Protein AF-A0A2A5HJW7-F1 (afdb_monomer_lite)

Sequence (119 aa):
MQNLTQIGNQTFYHVLSSEIENLAIELDKTALIITHELLSKNISWIKKQLKTKVVEILVVGKMVNDFVPEIQERNVLLFAVNSFSEGIQLAVKSHRVVDNVICFCDDKSLIDFSNISEE

Secondary structure (DSSP, 8-state):
-EEEEEETTEEEEEE-GGGGGG-----SSEEEEEEHHHHHHHHHHHHHHTTTTEEEEEEESS--GGGHHHHTTSS-EEEEESSHHHHHHHHHHTTTT-SEEEEE-S-GGG---TT----

pLDDT: mean 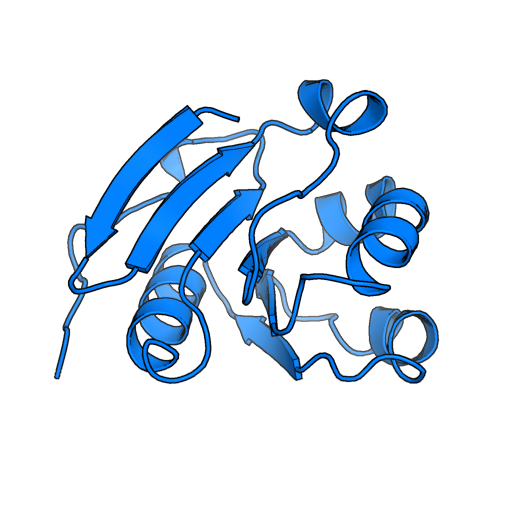87.75, std 7.68, range [56.78, 96.0]

Foldseek 3Di:
DAWDDDDVLATEAEDELVCQVPDAPPAALEEEEEEPVSCVVCVVSVLVNQPGHAAEYEYQDDPQVVCCVSPVVGNHHYYYDPALQRVVQVVLVVVVRHNYYYYYYNDPVRHDPPPHDND

Radius of gyration: 12.9 Å; chains: 1; bounding box: 31×29×33 Å

Structure (mmCIF, N/CA/C/O backbone):
data_AF-A0A2A5HJW7-F1
#
_entry.id   AF-A0A2A5HJW7-F1
#
loop_
_atom_site.group_PDB
_atom_site.id
_atom_site.type_symbol
_atom_site.label_atom_id
_atom_site.label_alt_id
_atom_site.label_comp_id
_atom_site.label_asym_id
_atom_site.label_entity_id
_atom_site.label_seq_id
_atom_site.pdbx_PDB_ins_code
_atom_site.Cartn_x
_atom_site.Cartn_y
_atom_site.Cartn_z
_atom_site.occupancy
_atom_site.B_iso_or_equiv
_atom_site.auth_seq_id
_atom_site.auth_comp_id
_atom_site.auth_asym_id
_atom_site.auth_atom_id
_atom_site.pdbx_PDB_model_num
ATOM 1 N N . MET A 1 1 ? -4.048 12.746 0.399 1.00 88.12 1 MET A N 1
ATOM 2 C CA . MET A 1 1 ? -4.718 11.465 0.038 1.00 88.12 1 MET A CA 1
ATOM 3 C C . MET A 1 1 ? -5.898 11.720 -0.889 1.00 88.12 1 MET A C 1
ATOM 5 O O . MET A 1 1 ? -6.860 12.370 -0.493 1.00 88.12 1 MET A O 1
ATOM 9 N N . GLN A 1 2 ? -5.821 11.208 -2.114 1.00 90.75 2 GLN A N 1
ATOM 10 C CA . GLN A 1 2 ? -6.828 11.356 -3.166 1.00 90.75 2 GLN A CA 1
ATOM 11 C C . GLN A 1 2 ? -7.553 10.022 -3.402 1.00 90.75 2 GLN A C 1
ATOM 13 O O . GLN A 1 2 ? -6.894 8.996 -3.520 1.00 90.75 2 GLN A O 1
ATOM 18 N N . ASN A 1 3 ? -8.884 10.019 -3.526 1.00 94.12 3 ASN A N 1
ATOM 19 C CA . ASN A 1 3 ? -9.627 8.842 -4.001 1.00 94.12 3 ASN A CA 1
ATOM 20 C C . ASN A 1 3 ? -9.377 8.634 -5.507 1.00 94.12 3 ASN A C 1
ATOM 22 O O . ASN A 1 3 ? -9.445 9.593 -6.281 1.00 94.12 3 ASN A O 1
ATOM 26 N N . LEU A 1 4 ? -9.055 7.403 -5.904 1.00 94.00 4 LEU A N 1
ATOM 27 C CA . LEU A 1 4 ? -8.807 7.030 -7.294 1.00 94.00 4 LEU A CA 1
ATOM 28 C C . LEU A 1 4 ? -10.012 6.352 -7.935 1.00 94.00 4 LEU A C 1
ATOM 30 O O . LEU A 1 4 ? -10.470 6.785 -8.989 1.00 94.00 4 LEU A O 1
ATOM 34 N N . THR A 1 5 ? -10.456 5.249 -7.336 1.00 94.94 5 THR A N 1
ATOM 35 C CA . THR A 1 5 ? -11.507 4.384 -7.870 1.00 94.94 5 THR A CA 1
ATOM 36 C C . THR A 1 5 ? -12.015 3.432 -6.788 1.00 94.94 5 THR A C 1
ATOM 38 O O . THR A 1 5 ? -11.417 3.311 -5.714 1.00 94.94 5 THR A O 1
ATOM 41 N N . GLN A 1 6 ? -13.101 2.729 -7.088 1.00 94.06 6 GLN A N 1
ATOM 42 C CA . GLN A 1 6 ? -13.644 1.650 -6.277 1.00 94.06 6 GLN A CA 1
ATOM 43 C C . GLN A 1 6 ? -13.789 0.391 -7.137 1.00 94.06 6 GLN A C 1
ATOM 45 O O . GLN A 1 6 ? -14.280 0.468 -8.263 1.00 94.06 6 GLN A O 1
ATOM 50 N N . ILE A 1 7 ? -13.368 -0.755 -6.601 1.00 91.25 7 ILE A N 1
ATOM 51 C CA . ILE A 1 7 ? -13.457 -2.072 -7.248 1.00 91.25 7 ILE A CA 1
ATOM 52 C C . ILE A 1 7 ? -14.100 -3.020 -6.242 1.00 91.25 7 ILE A C 1
ATOM 54 O O . ILE A 1 7 ? -13.575 -3.219 -5.146 1.00 91.25 7 ILE A O 1
ATOM 58 N N . GLY A 1 8 ? -15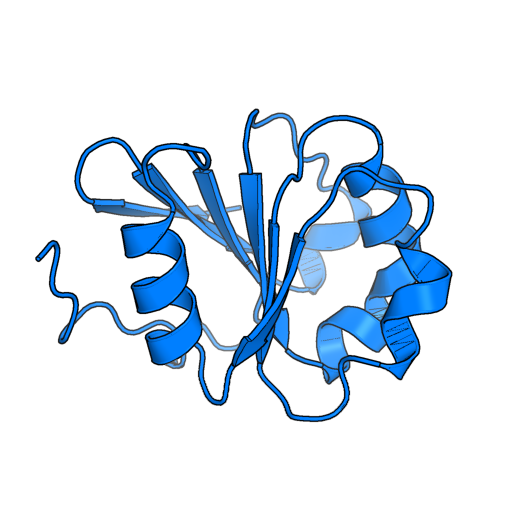.285 -3.539 -6.565 1.00 87.56 8 GLY A N 1
ATOM 59 C CA . GLY A 1 8 ? -16.122 -4.235 -5.589 1.00 87.56 8 GLY A CA 1
ATOM 60 C C . GLY A 1 8 ? -16.360 -3.399 -4.318 1.00 87.56 8 GLY A C 1
ATOM 61 O O . GLY A 1 8 ? -16.838 -2.262 -4.369 1.00 87.56 8 GLY A O 1
ATOM 62 N N . ASN A 1 9 ? -16.023 -3.964 -3.156 1.00 89.00 9 ASN A N 1
ATOM 63 C CA . ASN A 1 9 ? -16.090 -3.301 -1.846 1.00 89.00 9 ASN A CA 1
ATOM 64 C C . ASN A 1 9 ? -14.808 -2.538 -1.465 1.00 89.00 9 ASN A C 1
ATOM 66 O O . ASN A 1 9 ? -14.775 -1.940 -0.391 1.00 89.00 9 ASN A O 1
ATOM 70 N N . GLN A 1 10 ? -13.771 -2.552 -2.307 1.00 94.31 10 GLN A N 1
ATOM 71 C CA . GLN A 1 10 ? -12.486 -1.931 -2.004 1.00 94.31 10 GLN A CA 1
ATOM 72 C C . GLN A 1 10 ? -12.360 -0.537 -2.602 1.00 94.31 10 GLN A C 1
ATOM 74 O O . GLN A 1 10 ? -12.604 -0.333 -3.793 1.00 94.31 10 GLN A O 1
ATOM 79 N N . THR A 1 11 ? -11.905 0.416 -1.790 1.00 96.00 11 THR A N 1
ATOM 80 C CA . THR A 1 11 ? -11.607 1.776 -2.258 1.00 96.00 11 THR A CA 1
ATOM 81 C C . THR A 1 11 ? -10.106 1.982 -2.416 1.00 96.00 11 THR A C 1
ATOM 83 O O . THR A 1 11 ? -9.336 1.724 -1.491 1.00 96.00 11 THR A O 1
ATOM 86 N N . PHE A 1 12 ? -9.693 2.477 -3.583 1.00 95.81 12 PHE A N 1
ATOM 87 C CA . PHE A 1 12 ? -8.301 2.768 -3.907 1.00 95.81 12 PHE A CA 1
ATOM 88 C C . PHE A 1 12 ? -8.011 4.259 -3.757 1.00 95.81 12 PHE A C 1
ATOM 90 O O . PHE A 1 12 ? -8.745 5.116 -4.256 1.00 95.81 12 PHE A O 1
ATOM 97 N N . TYR A 1 13 ? -6.892 4.562 -3.113 1.00 95.06 13 TYR A N 1
ATOM 98 C CA . TYR A 1 13 ? -6.418 5.910 -2.841 1.00 95.06 13 TYR A CA 1
ATOM 99 C C . TYR A 1 13 ? -4.995 6.104 -3.353 1.00 95.06 13 TYR A C 1
ATOM 101 O O . TYR A 1 13 ? -4.227 5.155 -3.477 1.00 95.06 13 TYR A O 1
ATOM 109 N N . HIS A 1 14 ? -4.627 7.356 -3.595 1.00 94.94 14 HIS A N 1
ATOM 110 C CA . HIS A 1 14 ? -3.268 7.779 -3.909 1.00 94.94 14 HIS A CA 1
ATOM 111 C C . HIS A 1 14 ? -2.750 8.745 -2.851 1.00 94.94 14 HIS A C 1
ATOM 113 O O . HIS A 1 14 ? -3.482 9.619 -2.372 1.00 94.94 14 HIS A O 1
ATOM 119 N N . VAL A 1 15 ? -1.486 8.572 -2.489 1.00 92.69 15 VAL A N 1
ATOM 120 C CA . VAL A 1 15 ? -0.749 9.441 -1.573 1.00 92.69 15 VAL A CA 1
ATOM 121 C C . VAL A 1 15 ? 0.619 9.727 -2.179 1.00 92.69 15 VAL A C 1
ATOM 123 O O . VAL A 1 15 ? 1.286 8.804 -2.646 1.00 92.69 15 VAL A O 1
ATOM 126 N N . LEU A 1 16 ? 1.032 10.993 -2.143 1.00 91.44 16 LEU A N 1
ATOM 127 C CA . LEU A 1 16 ? 2.386 11.429 -2.491 1.00 91.44 16 LEU A CA 1
ATOM 128 C C . LEU A 1 16 ? 3.299 11.392 -1.260 1.00 91.44 16 LEU A C 1
ATOM 130 O O . LEU A 1 16 ? 2.846 11.567 -0.127 1.00 91.44 16 LEU A O 1
ATOM 134 N N . SER A 1 17 ? 4.609 11.246 -1.462 1.00 87.94 17 SER A N 1
ATOM 135 C CA . SER A 1 17 ? 5.579 11.232 -0.353 1.00 87.94 17 SER A CA 1
ATOM 136 C C . SER A 1 17 ? 5.636 12.564 0.384 1.00 87.94 17 SER A C 1
ATOM 138 O O . SER A 1 17 ? 5.833 12.591 1.596 1.00 87.94 17 SER A O 1
ATOM 140 N N . SER A 1 18 ? 5.364 13.662 -0.319 1.00 86.81 18 SER A N 1
ATOM 141 C CA . SER A 1 18 ? 5.260 15.003 0.256 1.00 86.81 18 SER A CA 1
ATOM 142 C C . SER A 1 18 ? 4.086 15.173 1.227 1.00 86.81 18 SER A C 1
ATOM 144 O O . SER A 1 18 ? 4.080 16.120 2.009 1.00 86.81 18 SER A O 1
ATOM 146 N N . GLU A 1 19 ? 3.098 14.274 1.214 1.00 85.88 19 GLU A N 1
ATOM 147 C CA . GLU A 1 19 ? 1.919 14.349 2.083 1.00 85.88 19 GLU A CA 1
ATOM 148 C C . GLU A 1 19 ? 2.078 13.543 3.386 1.00 85.88 19 GLU A C 1
ATOM 150 O O . GLU A 1 19 ? 1.210 13.614 4.257 1.00 85.88 19 GLU A O 1
ATOM 155 N N . ILE A 1 20 ? 3.166 12.777 3.548 1.00 80.88 20 ILE A N 1
ATOM 156 C CA . ILE A 1 20 ? 3.274 11.763 4.609 1.00 80.88 20 ILE A CA 1
ATOM 157 C C . ILE A 1 20 ? 3.339 12.331 6.021 1.00 80.88 20 ILE A C 1
ATOM 159 O O . ILE A 1 20 ? 2.743 11.755 6.931 1.00 80.88 20 ILE A O 1
ATOM 163 N N . GLU A 1 21 ? 4.054 13.439 6.227 1.00 73.00 21 GLU A N 1
ATOM 164 C CA . GLU A 1 21 ? 4.354 13.935 7.578 1.00 73.00 21 GLU A CA 1
ATOM 165 C C . GLU A 1 21 ? 3.088 14.294 8.365 1.00 73.00 21 GLU A C 1
ATOM 167 O O . GLU A 1 21 ? 3.063 14.169 9.588 1.00 73.00 21 GLU A O 1
ATOM 172 N N . ASN A 1 22 ? 2.017 14.648 7.651 1.00 72.25 22 ASN A N 1
ATOM 173 C CA . ASN A 1 22 ? 0.725 15.017 8.221 1.00 72.25 22 ASN A CA 1
ATOM 174 C C . ASN A 1 22 ? -0.361 13.950 8.002 1.00 72.25 22 ASN A C 1
ATOM 176 O O . ASN A 1 22 ? -1.509 14.162 8.389 1.00 72.25 22 ASN A O 1
ATOM 180 N N . LEU A 1 23 ? -0.030 12.812 7.381 1.00 81.25 23 LEU A N 1
ATOM 181 C CA . LEU A 1 23 ? -1.001 11.765 7.086 1.00 81.25 23 LEU A CA 1
ATOM 182 C C . LEU A 1 23 ? -1.124 10.781 8.256 1.00 81.25 23 LEU A C 1
ATOM 184 O O . LEU A 1 23 ? -0.173 10.075 8.607 1.00 81.25 23 LEU A O 1
ATOM 188 N N . ALA A 1 24 ? -2.330 10.686 8.811 1.00 79.81 24 ALA A N 1
ATOM 189 C CA . ALA A 1 24 ? -2.757 9.584 9.664 1.00 79.81 24 ALA A CA 1
ATOM 190 C C . ALA A 1 24 ? -3.700 8.673 8.866 1.00 79.81 24 ALA A C 1
ATOM 192 O O . ALA A 1 24 ? -4.664 9.148 8.266 1.00 79.81 24 ALA A O 1
ATOM 193 N N . ILE A 1 25 ? -3.419 7.367 8.836 1.00 80.62 25 ILE A N 1
ATOM 194 C CA . ILE A 1 25 ? -4.310 6.395 8.196 1.00 80.62 25 ILE A CA 1
ATOM 195 C C . ILE A 1 25 ? -5.407 6.038 9.200 1.00 80.62 25 ILE A C 1
ATOM 197 O O . ILE A 1 25 ? -5.194 5.252 10.121 1.00 80.62 25 ILE A O 1
ATOM 201 N N . GLU A 1 26 ? -6.590 6.617 9.012 1.00 82.88 26 GLU A N 1
ATOM 202 C CA . GLU A 1 26 ? -7.775 6.342 9.842 1.00 82.88 26 GLU A CA 1
ATOM 203 C C . GLU A 1 26 ? -8.648 5.199 9.286 1.00 82.88 26 GLU A C 1
ATOM 205 O O . GLU A 1 26 ? -9.626 4.794 9.911 1.00 82.88 26 GLU A O 1
ATOM 210 N N . LEU A 1 27 ? -8.275 4.652 8.126 1.00 84.44 27 LEU A N 1
ATOM 211 C CA . LEU A 1 27 ? -9.017 3.627 7.393 1.00 84.44 27 LEU A CA 1
ATOM 212 C C . LEU A 1 27 ? -8.733 2.220 7.936 1.00 84.44 27 LEU A C 1
ATOM 214 O O . LEU A 1 27 ? -7.591 1.770 7.920 1.00 84.44 27 LEU A O 1
ATOM 218 N N . ASP A 1 28 ? -9.758 1.493 8.380 1.00 86.62 28 ASP A N 1
ATOM 219 C CA . ASP A 1 28 ? -9.627 0.092 8.804 1.00 86.62 28 ASP A CA 1
ATOM 220 C C . ASP A 1 28 ? -9.283 -0.854 7.646 1.00 86.62 28 ASP A C 1
ATOM 222 O O . ASP A 1 28 ? -9.619 -0.588 6.491 1.00 86.62 28 ASP A O 1
ATOM 226 N N . LYS A 1 29 ? -8.630 -1.978 7.979 1.00 91.56 29 LYS A N 1
ATOM 227 C CA . LYS A 1 29 ? -8.288 -3.054 7.034 1.00 91.56 29 LYS A CA 1
ATOM 228 C C . LYS A 1 29 ? -7.630 -2.528 5.756 1.00 91.56 29 LYS A C 1
ATOM 230 O O . LYS A 1 29 ? -8.099 -2.75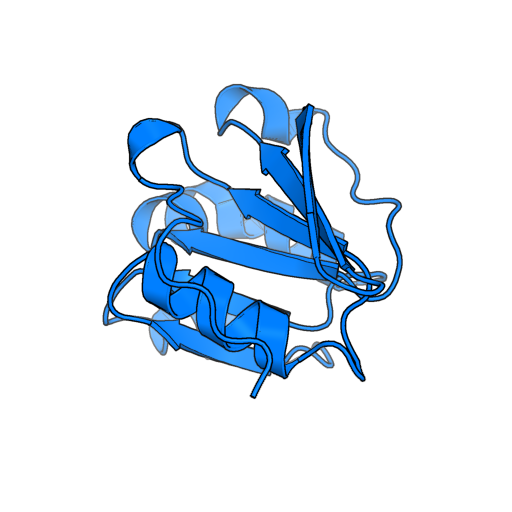9 4.642 1.00 91.56 29 LYS A O 1
ATOM 235 N N . THR A 1 30 ? -6.556 -1.770 5.941 1.00 93.81 30 THR A N 1
ATOM 236 C CA . THR A 1 30 ? -5.868 -1.093 4.843 1.00 93.81 30 THR A CA 1
ATOM 237 C C . THR A 1 30 ? -4.720 -1.940 4.297 1.00 93.81 30 THR A C 1
ATOM 239 O O . THR A 1 30 ? -3.923 -2.476 5.071 1.00 93.81 30 THR A O 1
ATOM 242 N N . ALA A 1 31 ? -4.600 -2.010 2.973 1.00 95.12 31 ALA A N 1
ATOM 243 C CA . ALA A 1 31 ? -3.387 -2.418 2.276 1.00 95.12 31 ALA A CA 1
ATOM 244 C C . ALA A 1 31 ? -2.583 -1.191 1.829 1.00 95.12 31 ALA A C 1
ATOM 246 O O . ALA A 1 31 ? -3.153 -0.189 1.393 1.00 95.12 31 ALA A O 1
ATOM 247 N N . LEU A 1 32 ? -1.256 -1.275 1.898 1.00 94.62 32 LEU A N 1
ATOM 248 C CA . LEU A 1 32 ? -0.341 -0.250 1.394 1.00 94.62 32 LEU A CA 1
ATOM 249 C C . LEU A 1 32 ? 0.481 -0.812 0.232 1.00 94.62 32 LEU A C 1
ATOM 251 O O . LEU A 1 32 ? 1.280 -1.720 0.438 1.00 94.62 32 LEU A O 1
ATOM 255 N N . ILE A 1 33 ? 0.331 -0.247 -0.966 1.00 95.88 33 ILE A N 1
ATOM 256 C CA . ILE A 1 33 ? 1.197 -0.536 -2.116 1.00 95.88 33 ILE A CA 1
ATOM 257 C C . ILE A 1 33 ? 2.268 0.545 -2.186 1.00 95.88 33 ILE A C 1
ATOM 259 O O . ILE A 1 33 ? 1.940 1.725 -2.278 1.00 95.88 33 ILE A O 1
ATOM 263 N N . ILE A 1 34 ? 3.543 0.170 -2.136 1.00 93.88 34 ILE A N 1
ATOM 264 C CA . ILE A 1 34 ? 4.648 1.126 -1.992 1.00 93.88 34 ILE A CA 1
ATOM 265 C C . ILE A 1 34 ? 5.910 0.623 -2.688 1.00 93.88 34 ILE A C 1
ATOM 267 O O . ILE A 1 34 ? 6.189 -0.571 -2.685 1.00 93.88 34 ILE A O 1
ATOM 271 N N . THR A 1 35 ? 6.717 1.511 -3.269 1.00 92.06 35 THR A N 1
ATOM 272 C CA . THR A 1 35 ? 8.035 1.105 -3.784 1.0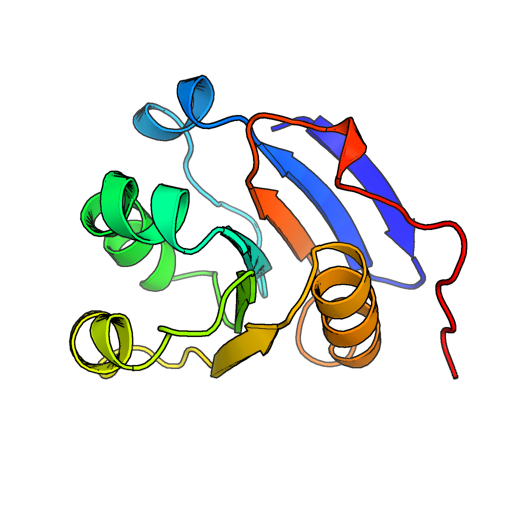0 92.06 35 THR A CA 1
ATOM 273 C C . THR A 1 35 ? 9.016 0.815 -2.655 1.00 92.06 35 THR A C 1
ATOM 275 O O . THR A 1 35 ? 8.964 1.423 -1.586 1.00 92.06 35 THR A O 1
ATOM 278 N N . HIS A 1 36 ? 9.979 -0.066 -2.920 1.00 89.50 36 HIS A N 1
ATOM 279 C CA . HIS A 1 36 ? 11.091 -0.332 -2.006 1.00 89.50 36 HIS A CA 1
ATOM 280 C C . HIS A 1 36 ? 11.800 0.951 -1.520 1.00 89.50 36 HIS A C 1
ATOM 282 O O . HIS A 1 36 ? 12.093 1.105 -0.335 1.00 89.50 36 HIS A O 1
ATOM 288 N N . GLU A 1 37 ? 12.050 1.900 -2.427 1.00 89.38 37 GLU A N 1
ATOM 289 C CA . GLU A 1 37 ? 12.717 3.167 -2.106 1.00 89.38 37 GLU A CA 1
ATOM 290 C C . GLU A 1 37 ? 11.890 4.031 -1.143 1.00 89.38 37 GLU A C 1
ATOM 292 O O . GLU A 1 37 ? 12.419 4.537 -0.150 1.00 89.38 37 GLU A O 1
ATOM 297 N N . LEU A 1 38 ? 10.589 4.181 -1.406 1.00 90.31 38 LEU A N 1
ATOM 298 C CA . LEU A 1 38 ? 9.701 4.966 -0.550 1.00 90.31 38 LEU A CA 1
ATOM 299 C C . LEU A 1 38 ? 9.479 4.294 0.803 1.00 90.31 38 LEU A C 1
ATOM 301 O O . LEU A 1 38 ? 9.411 4.991 1.814 1.00 90.31 38 LEU A O 1
ATOM 305 N N . LEU A 1 39 ? 9.428 2.962 0.843 1.00 89.56 39 LEU A N 1
ATOM 306 C CA . LEU A 1 39 ? 9.360 2.194 2.083 1.00 89.56 39 LEU A CA 1
ATOM 307 C C . LEU A 1 39 ? 10.586 2.453 2.957 1.00 89.56 39 LEU A C 1
ATOM 309 O O . LEU A 1 39 ? 10.432 2.801 4.125 1.00 89.56 39 LEU A O 1
ATOM 313 N N . SER A 1 40 ? 11.787 2.367 2.380 1.00 89.19 40 SER A N 1
ATOM 314 C CA . SER A 1 40 ? 13.042 2.643 3.085 1.00 89.19 40 SER A CA 1
ATOM 315 C C . SER A 1 40 ? 13.086 4.063 3.655 1.00 89.19 40 SER A C 1
ATOM 317 O O . SER A 1 40 ? 13.338 4.247 4.846 1.00 89.19 40 SER A O 1
ATOM 319 N N . LYS A 1 41 ? 12.741 5.072 2.843 1.00 90.19 41 LYS A N 1
ATOM 320 C CA . LYS A 1 41 ? 12.724 6.480 3.274 1.00 90.19 41 LYS A CA 1
ATOM 321 C C . LYS A 1 41 ? 11.695 6.765 4.374 1.00 90.19 41 LYS A C 1
ATOM 323 O O . LYS A 1 41 ? 11.929 7.636 5.206 1.00 90.19 41 LYS A O 1
ATOM 328 N N . ASN A 1 42 ? 10.572 6.042 4.394 1.00 88.25 42 ASN A N 1
ATOM 329 C CA . ASN A 1 42 ? 9.421 6.353 5.250 1.00 88.25 42 ASN A CA 1
ATOM 330 C C . ASN A 1 42 ? 9.120 5.286 6.315 1.00 88.25 42 ASN A C 1
ATOM 332 O O . ASN A 1 42 ? 8.055 5.323 6.939 1.00 88.25 42 ASN A O 1
ATOM 336 N N . ILE A 1 43 ? 10.043 4.355 6.573 1.00 86.88 43 ILE A N 1
ATOM 337 C CA . ILE A 1 43 ? 9.801 3.195 7.445 1.00 86.88 43 ILE A CA 1
ATOM 338 C C . ILE A 1 43 ? 9.328 3.590 8.851 1.00 86.88 43 ILE A C 1
ATOM 340 O O . ILE A 1 43 ? 8.398 2.996 9.393 1.00 86.88 43 ILE A O 1
ATOM 344 N N . SER A 1 44 ? 9.886 4.661 9.420 1.00 86.88 44 SER A N 1
ATOM 345 C CA . SER A 1 44 ? 9.495 5.179 10.736 1.00 86.88 44 SER A CA 1
ATOM 346 C C . SER A 1 44 ? 8.040 5.650 10.788 1.00 86.88 44 SER A C 1
ATOM 348 O O . SER A 1 44 ? 7.369 5.449 11.803 1.00 86.88 44 SER A O 1
ATOM 350 N N . TRP A 1 45 ? 7.540 6.273 9.716 1.00 86.25 45 TRP A N 1
ATOM 351 C CA . TRP A 1 45 ? 6.135 6.670 9.612 1.00 86.25 45 TRP A CA 1
ATOM 352 C C . TRP A 1 45 ? 5.244 5.437 9.437 1.00 86.25 45 TRP A C 1
ATOM 354 O O . TRP A 1 45 ? 4.285 5.272 10.190 1.00 86.25 45 TRP A O 1
ATOM 364 N N . ILE A 1 46 ? 5.618 4.511 8.549 1.00 86.25 46 ILE A N 1
ATOM 365 C CA . ILE A 1 46 ? 4.864 3.274 8.288 1.00 86.25 46 ILE A CA 1
ATOM 366 C C . ILE A 1 46 ? 4.702 2.462 9.574 1.00 86.25 46 ILE A C 1
ATOM 368 O O . ILE A 1 46 ? 3.586 2.098 9.936 1.00 86.25 46 ILE A O 1
ATOM 372 N N . LYS A 1 47 ? 5.774 2.284 10.358 1.00 85.62 47 LYS A N 1
ATOM 373 C CA . LYS A 1 47 ? 5.727 1.586 11.656 1.00 85.62 47 LYS A CA 1
ATOM 374 C C . LYS A 1 47 ? 4.730 2.189 12.649 1.00 85.62 47 LYS A C 1
ATOM 376 O O . LYS A 1 47 ? 4.222 1.458 13.503 1.00 85.62 47 LYS A O 1
ATOM 381 N N . LYS A 1 48 ? 4.453 3.496 12.573 1.00 82.25 48 LYS A N 1
ATOM 382 C CA . LYS A 1 48 ? 3.418 4.146 13.396 1.00 82.25 48 LYS A CA 1
ATOM 383 C C . LYS A 1 48 ? 2.015 3.796 12.897 1.00 82.25 48 LYS A C 1
ATOM 385 O O . LYS A 1 48 ? 1.165 3.495 13.729 1.00 82.25 48 LYS A O 1
ATOM 390 N N . GLN A 1 49 ? 1.803 3.754 11.580 1.00 78.38 49 GLN A N 1
ATOM 391 C CA . GLN A 1 49 ? 0.513 3.394 10.972 1.00 78.38 49 GLN A CA 1
ATOM 392 C C . GLN A 1 49 ? 0.164 1.902 11.144 1.00 78.38 49 GLN A C 1
ATOM 394 O O . GLN A 1 49 ? -0.998 1.541 11.330 1.00 78.38 49 GLN A O 1
ATOM 399 N N . LEU A 1 50 ? 1.174 1.023 11.164 1.00 73.88 50 LEU A N 1
ATOM 400 C CA . LEU A 1 50 ? 1.003 -0.428 11.341 1.00 73.88 50 LEU A CA 1
ATOM 401 C C . LEU A 1 50 ? 0.422 -0.843 12.699 1.00 73.88 50 LEU A C 1
ATOM 403 O O . LEU A 1 50 ? 0.073 -2.004 12.892 1.00 73.88 50 LEU A O 1
ATOM 407 N N . LYS A 1 51 ? 0.353 0.065 13.678 1.00 67.88 51 LYS A N 1
ATOM 408 C CA . LYS A 1 51 ? -0.115 -0.271 15.028 1.00 67.88 51 LYS A CA 1
ATOM 409 C C . LYS A 1 51 ? -1.626 -0.474 15.130 1.00 67.88 51 LYS A C 1
ATOM 411 O O . LYS A 1 51 ? -2.068 -0.969 16.162 1.00 67.88 51 LYS A O 1
ATOM 416 N N . THR A 1 52 ? -2.410 -0.084 14.128 1.00 64.50 52 THR A N 1
ATOM 417 C CA . THR A 1 52 ? -3.867 0.009 14.314 1.00 64.50 52 THR A CA 1
ATOM 418 C C . THR A 1 52 ? -4.715 -0.405 13.117 1.00 64.50 52 THR A C 1
ATOM 420 O O . THR A 1 52 ? -5.831 -0.861 13.347 1.00 64.50 52 THR A O 1
ATOM 423 N N . LYS A 1 53 ? -4.249 -0.238 11.870 1.00 82.00 53 LYS A N 1
ATOM 424 C CA . LYS A 1 53 ? -5.164 -0.206 10.710 1.00 82.00 53 LYS A CA 1
ATOM 425 C C . LYS A 1 53 ? -4.682 -0.914 9.438 1.00 82.00 53 LYS A C 1
ATOM 427 O O . LYS A 1 53 ? -5.506 -1.414 8.671 1.00 82.00 53 LYS A O 1
ATOM 432 N N . VAL A 1 54 ? -3.370 -0.962 9.209 1.00 86.38 54 VAL A N 1
ATOM 433 C CA . VAL A 1 54 ? -2.779 -1.612 8.030 1.00 86.38 54 VAL A CA 1
ATOM 434 C C . VAL A 1 54 ? -2.604 -3.102 8.306 1.00 86.38 54 VAL A C 1
ATOM 436 O O . VAL A 1 54 ? -2.001 -3.462 9.312 1.00 86.38 54 VAL A O 1
ATOM 439 N N . VAL A 1 55 ? -3.126 -3.949 7.420 1.00 90.69 55 VAL A N 1
ATOM 440 C CA . VAL A 1 55 ? -3.079 -5.421 7.534 1.00 90.69 55 VAL A CA 1
ATOM 441 C C . VAL A 1 55 ? -2.221 -6.066 6.447 1.00 90.69 55 VAL A C 1
ATOM 443 O O . VAL A 1 55 ? -1.820 -7.220 6.579 1.00 90.69 55 VAL A O 1
ATOM 446 N N . GLU A 1 56 ? -1.900 -5.317 5.392 1.00 92.94 56 GLU A N 1
ATOM 447 C CA . GLU A 1 56 ? -1.155 -5.806 4.235 1.00 92.94 56 GLU A CA 1
ATOM 448 C C . GLU A 1 56 ? -0.225 -4.712 3.686 1.00 92.94 56 GLU A C 1
ATOM 450 O O . GLU A 1 56 ? -0.609 -3.548 3.566 1.00 92.94 56 GLU A O 1
ATOM 455 N N . ILE A 1 57 ? 1.013 -5.078 3.354 1.00 93.25 57 ILE A N 1
ATOM 456 C CA . ILE A 1 57 ? 1.970 -4.229 2.643 1.00 93.25 57 ILE A CA 1
ATOM 457 C C . ILE A 1 57 ? 2.447 -4.974 1.395 1.00 93.25 57 ILE A C 1
ATOM 459 O O . ILE A 1 57 ? 2.997 -6.073 1.468 1.00 93.25 57 ILE A O 1
ATOM 463 N N . LEU A 1 58 ? 2.275 -4.326 0.251 1.00 95.06 58 LEU A N 1
ATOM 464 C CA . LEU A 1 58 ? 2.648 -4.790 -1.075 1.00 95.06 58 LEU A CA 1
ATOM 465 C C . LEU A 1 58 ? 3.816 -3.938 -1.565 1.00 95.06 58 LEU A C 1
ATOM 467 O O . LEU A 1 58 ? 3.649 -2.781 -1.956 1.00 95.06 58 LEU A O 1
ATOM 471 N N . VAL A 1 59 ? 5.021 -4.489 -1.511 1.00 94.94 59 VAL A N 1
ATOM 472 C CA . VAL A 1 59 ? 6.233 -3.747 -1.852 1.00 94.94 59 VAL A CA 1
ATOM 473 C C . VAL A 1 59 ? 6.600 -3.994 -3.303 1.00 94.94 59 VAL A C 1
ATOM 475 O O . VAL A 1 59 ? 6.919 -5.114 -3.696 1.00 94.94 59 VAL A O 1
ATOM 478 N N . VAL A 1 60 ? 6.612 -2.928 -4.094 1.00 93.44 60 VAL A N 1
ATOM 479 C CA . VAL A 1 60 ? 7.094 -2.948 -5.471 1.00 93.44 60 VAL A CA 1
ATOM 480 C C . VAL A 1 60 ? 8.623 -2.987 -5.454 1.00 93.44 60 VAL A C 1
ATOM 482 O O . VAL A 1 60 ? 9.284 -1.993 -5.133 1.00 93.44 60 VAL A O 1
ATOM 485 N N . GLY A 1 61 ? 9.185 -4.153 -5.773 1.00 88.12 61 GLY A N 1
ATOM 486 C CA . GLY A 1 61 ? 10.620 -4.425 -5.757 1.00 88.12 61 GLY A CA 1
ATOM 487 C C . GLY A 1 61 ? 10.969 -5.800 -5.181 1.00 88.12 61 GLY A C 1
ATOM 488 O O . GLY A 1 61 ? 10.128 -6.513 -4.646 1.00 88.12 61 GLY A O 1
ATOM 489 N N . LYS A 1 62 ? 12.246 -6.186 -5.292 1.00 76.38 62 LYS A N 1
ATOM 490 C CA . LYS A 1 62 ? 12.712 -7.544 -4.944 1.00 76.38 62 LYS A CA 1
ATOM 491 C C . LYS A 1 62 ? 13.254 -7.693 -3.516 1.00 76.38 62 LYS A C 1
ATOM 493 O O . LYS A 1 62 ? 13.414 -8.814 -3.048 1.00 76.38 62 LYS A O 1
ATOM 498 N N . MET A 1 63 ? 13.553 -6.594 -2.826 1.00 78.50 63 MET A N 1
ATOM 499 C CA . MET A 1 63 ? 14.257 -6.598 -1.533 1.00 78.50 63 MET A CA 1
ATOM 500 C C . MET A 1 63 ? 13.305 -6.343 -0.355 1.00 78.50 63 MET A C 1
ATOM 502 O O . MET A 1 63 ? 13.411 -5.355 0.353 1.00 78.50 63 MET A O 1
ATOM 506 N N . VAL A 1 64 ? 12.329 -7.228 -0.142 1.00 81.19 64 VAL A N 1
ATOM 507 C CA . VAL A 1 64 ? 11.376 -7.088 0.983 1.00 81.19 64 VAL A CA 1
ATOM 508 C C . VAL A 1 64 ? 11.904 -7.612 2.314 1.00 81.19 64 VAL A C 1
ATOM 510 O O . VAL A 1 64 ? 11.443 -7.185 3.370 1.00 81.19 64 VAL A O 1
ATOM 513 N N . ASN A 1 65 ? 12.887 -8.514 2.269 1.00 83.12 65 ASN A N 1
ATOM 514 C CA . ASN A 1 65 ? 13.429 -9.177 3.457 1.00 83.12 65 ASN A CA 1
ATOM 515 C C . ASN A 1 65 ? 14.062 -8.191 4.445 1.00 83.12 65 ASN A C 1
ATOM 517 O O . ASN A 1 65 ? 13.984 -8.412 5.651 1.00 83.12 65 ASN A O 1
ATOM 521 N N . ASP A 1 66 ? 14.602 -7.080 3.944 1.00 82.12 66 ASP A N 1
ATOM 522 C CA . ASP A 1 66 ? 15.219 -6.030 4.757 1.00 82.12 66 ASP A CA 1
ATOM 523 C C . ASP A 1 66 ? 14.203 -5.348 5.693 1.00 82.12 66 ASP A C 1
ATOM 525 O O . ASP A 1 66 ? 14.580 -4.782 6.716 1.00 82.12 66 ASP A O 1
ATOM 529 N N . PHE A 1 67 ? 12.903 -5.451 5.391 1.00 83.81 67 PHE A N 1
ATOM 530 C CA . PHE A 1 67 ? 11.827 -4.850 6.183 1.00 83.81 67 PHE A CA 1
ATOM 531 C C . PHE A 1 67 ? 11.124 -5.826 7.116 1.00 83.81 67 PHE A C 1
ATOM 533 O O . PHE A 1 67 ? 10.378 -5.384 7.987 1.00 83.81 67 PHE A O 1
ATOM 540 N N . VAL A 1 68 ? 11.359 -7.134 6.982 1.00 85.19 68 VAL A N 1
ATOM 541 C CA . VAL A 1 68 ? 10.748 -8.140 7.864 1.00 85.19 68 VAL A CA 1
ATOM 542 C C . VAL A 1 68 ? 11.028 -7.832 9.343 1.00 85.19 68 VAL A C 1
ATOM 544 O O . VAL A 1 68 ? 10.062 -7.773 10.106 1.00 85.19 68 VAL A O 1
ATOM 547 N N . PRO A 1 69 ? 12.273 -7.525 9.773 1.00 86.38 69 PRO A N 1
ATOM 548 C CA . PRO A 1 69 ? 12.547 -7.189 11.173 1.00 86.38 69 PRO A CA 1
ATOM 549 C C . PRO A 1 69 ? 11.788 -5.951 11.669 1.00 86.38 69 PRO A C 1
ATOM 551 O O . PRO A 1 69 ? 11.467 -5.848 12.852 1.00 86.38 69 PRO A O 1
ATOM 554 N N . GLU A 1 70 ? 11.477 -5.018 10.767 1.00 83.19 70 GLU A N 1
ATOM 555 C CA . GLU A 1 70 ? 10.813 -3.755 11.091 1.00 83.19 70 GLU A CA 1
ATOM 556 C C . GLU A 1 70 ? 9.310 -3.918 11.346 1.00 83.19 70 GLU A C 1
ATOM 558 O O . GLU A 1 70 ? 8.713 -3.091 12.045 1.00 83.19 70 GLU A O 1
ATOM 563 N N . ILE A 1 71 ? 8.700 -4.978 10.806 1.00 81.00 71 ILE A N 1
ATOM 564 C CA . ILE A 1 71 ? 7.248 -5.196 10.844 1.00 81.00 71 ILE A CA 1
ATOM 565 C C . ILE A 1 71 ? 6.830 -6.517 11.508 1.00 81.00 71 ILE A C 1
ATOM 567 O O . ILE A 1 71 ? 5.647 -6.685 11.777 1.00 81.00 71 ILE A O 1
ATOM 571 N N . GLN A 1 72 ? 7.764 -7.429 11.809 1.00 74.06 72 GLN A N 1
ATOM 572 C CA . GLN A 1 72 ? 7.493 -8.769 12.366 1.00 74.06 72 GLN A CA 1
ATOM 573 C C . GLN A 1 72 ? 6.661 -8.774 13.661 1.00 74.06 72 GLN A C 1
ATOM 575 O O . GLN A 1 72 ? 5.964 -9.738 13.951 1.00 74.06 72 GLN A O 1
ATOM 580 N N . GLU A 1 73 ? 6.706 -7.695 14.445 1.00 68.00 73 GLU A N 1
ATOM 581 C CA . GLU A 1 73 ? 5.917 -7.546 15.677 1.00 68.00 73 GLU A CA 1
ATOM 582 C C . GLU A 1 73 ? 4.485 -7.033 15.421 1.00 68.00 73 GLU A C 1
ATOM 584 O O . GLU A 1 73 ? 3.814 -6.521 16.326 1.00 68.00 73 GLU A O 1
ATOM 589 N N . ARG A 1 74 ? 4.028 -7.061 14.167 1.00 71.88 74 ARG A N 1
ATOM 590 C CA . ARG A 1 74 ? 2.725 -6.555 13.734 1.00 71.88 74 ARG A CA 1
ATOM 591 C C . ARG A 1 74 ? 1.995 -7.654 12.971 1.00 71.88 74 ARG A C 1
ATOM 593 O O . ARG A 1 74 ? 2.605 -8.396 12.211 1.00 71.88 74 ARG A O 1
ATOM 600 N N . ASN A 1 75 ? 0.677 -7.733 13.156 1.00 81.25 75 ASN A N 1
ATOM 601 C CA . ASN A 1 75 ? -0.204 -8.646 12.417 1.00 81.25 75 ASN A CA 1
ATOM 602 C C . ASN A 1 75 ? -0.410 -8.139 10.979 1.00 81.25 75 ASN A C 1
ATOM 604 O O . ASN A 1 75 ? -1.514 -7.754 10.602 1.00 81.25 75 ASN A O 1
ATOM 608 N N . VAL A 1 76 ? 0.677 -8.068 10.215 1.00 88.31 76 VAL A N 1
ATOM 609 C CA . VAL A 1 76 ? 0.735 -7.485 8.876 1.00 88.31 76 VAL A CA 1
ATOM 610 C C . VAL A 1 76 ? 1.325 -8.515 7.928 1.00 88.31 76 VAL A C 1
ATOM 612 O O . VAL A 1 76 ? 2.376 -9.090 8.204 1.00 88.31 76 VAL A O 1
ATOM 615 N N . LEU A 1 77 ? 0.664 -8.721 6.795 1.00 89.94 77 LEU A N 1
ATOM 616 C CA . LEU A 1 77 ? 1.204 -9.507 5.693 1.00 89.94 77 LEU A CA 1
ATOM 617 C C . LEU A 1 77 ? 2.116 -8.632 4.830 1.00 89.94 77 LEU A C 1
ATOM 619 O O . LEU A 1 77 ? 1.774 -7.493 4.524 1.00 89.94 77 LEU A O 1
ATOM 623 N N . LEU A 1 78 ? 3.268 -9.166 4.428 1.00 91.12 78 LEU A N 1
ATOM 624 C CA . LEU A 1 78 ? 4.227 -8.482 3.562 1.00 91.12 78 LEU A CA 1
ATOM 625 C C . LEU A 1 78 ? 4.454 -9.303 2.302 1.00 91.12 78 LEU A C 1
ATOM 627 O O . LEU A 1 78 ? 4.861 -10.461 2.385 1.00 91.12 78 LEU A O 1
ATOM 631 N N . PHE A 1 79 ? 4.254 -8.680 1.147 1.00 92.19 79 PHE A N 1
ATOM 632 C CA . PHE A 1 79 ? 4.508 -9.297 -0.148 1.00 92.19 79 PHE A CA 1
ATOM 633 C C . PHE A 1 79 ? 5.475 -8.454 -0.973 1.00 92.19 79 PHE A C 1
ATOM 635 O O . PHE A 1 79 ? 5.466 -7.224 -0.911 1.00 92.19 79 PHE A O 1
ATOM 642 N N . ALA A 1 80 ? 6.287 -9.132 -1.780 1.00 93.25 80 ALA A N 1
ATOM 643 C CA . ALA A 1 80 ? 7.019 -8.518 -2.879 1.00 93.25 80 ALA A CA 1
ATOM 644 C C . ALA A 1 80 ? 6.195 -8.641 -4.161 1.00 93.25 80 ALA A C 1
ATOM 646 O O . ALA A 1 80 ? 5.699 -9.724 -4.467 1.00 93.25 80 ALA A O 1
ATOM 647 N N . VAL A 1 81 ? 6.104 -7.558 -4.925 1.00 94.25 81 VAL A N 1
ATOM 648 C CA . VAL A 1 81 ? 5.494 -7.526 -6.258 1.00 94.25 81 VAL A CA 1
ATOM 649 C C . VAL A 1 81 ? 6.444 -6.844 -7.242 1.00 94.25 81 VAL A C 1
ATOM 651 O O . VAL A 1 81 ? 7.275 -6.016 -6.865 1.00 94.25 81 VAL A O 1
ATOM 654 N N . ASN A 1 82 ? 6.356 -7.183 -8.525 1.00 92.56 82 ASN A N 1
ATOM 655 C CA . ASN A 1 82 ? 7.250 -6.649 -9.555 1.00 92.56 82 ASN A CA 1
ATOM 656 C C . ASN A 1 82 ? 6.801 -5.280 -10.081 1.00 92.56 82 ASN A C 1
ATOM 658 O O . ASN A 1 82 ? 7.597 -4.571 -10.693 1.00 92.56 82 ASN A O 1
ATOM 662 N N . SER A 1 83 ? 5.538 -4.906 -9.870 1.00 93.12 83 SER A N 1
ATOM 663 C CA . SER A 1 83 ? 4.961 -3.650 -10.358 1.00 93.12 83 SER A CA 1
ATOM 664 C C . SER A 1 83 ? 3.784 -3.187 -9.497 1.00 93.12 83 SER A C 1
ATOM 666 O O . SER A 1 83 ? 3.226 -3.967 -8.723 1.00 93.12 83 SER A O 1
ATOM 668 N N . PHE A 1 84 ? 3.373 -1.927 -9.669 1.00 93.12 84 PHE A N 1
ATOM 669 C CA . PHE A 1 84 ? 2.134 -1.421 -9.073 1.00 93.12 84 PHE A CA 1
ATOM 670 C C . PHE A 1 84 ? 0.908 -2.171 -9.588 1.00 93.12 84 PHE A C 1
ATOM 672 O O . PHE A 1 84 ? 0.063 -2.527 -8.780 1.00 93.12 84 PHE A O 1
ATOM 679 N N . SER A 1 85 ? 0.832 -2.476 -10.887 1.00 93.56 85 SER A N 1
ATOM 680 C CA . SER A 1 85 ? -0.278 -3.248 -11.461 1.00 93.56 85 SER A CA 1
ATOM 681 C C . SER A 1 85 ? -0.413 -4.630 -10.818 1.00 93.56 85 SER A C 1
ATOM 683 O O . SER A 1 85 ? -1.516 -5.053 -10.491 1.00 93.56 85 SER A O 1
ATOM 685 N N . GLU A 1 86 ? 0.706 -5.319 -10.571 1.00 93.81 86 GLU A N 1
ATOM 686 C CA . GLU A 1 86 ? 0.699 -6.597 -9.848 1.00 93.81 86 GLU A CA 1
ATOM 687 C C . GLU A 1 86 ? 0.257 -6.423 -8.389 1.00 93.81 86 GLU A C 1
ATOM 689 O O . GLU A 1 86 ? -0.555 -7.206 -7.899 1.00 93.81 86 GLU A O 1
ATOM 694 N N . GLY A 1 87 ? 0.729 -5.370 -7.712 1.00 95.19 87 GLY A N 1
ATOM 695 C CA . GLY A 1 87 ? 0.257 -5.008 -6.375 1.00 95.19 87 GLY A CA 1
ATOM 696 C C . GLY A 1 87 ? -1.248 -4.744 -6.336 1.00 95.19 87 GLY A C 1
ATOM 697 O O . GLY A 1 87 ? -1.944 -5.278 -5.482 1.00 95.19 87 GLY A O 1
ATOM 698 N N . ILE A 1 88 ? -1.778 -3.980 -7.289 1.00 95.19 88 ILE A N 1
ATOM 699 C CA . ILE A 1 88 ? -3.210 -3.686 -7.391 1.00 95.19 88 ILE A CA 1
ATOM 700 C C . ILE A 1 88 ? -3.994 -4.983 -7.602 1.00 95.19 88 ILE A C 1
ATOM 702 O O . ILE A 1 88 ? -4.949 -5.234 -6.874 1.00 95.19 88 ILE A O 1
ATOM 706 N N . GLN A 1 89 ? -3.560 -5.842 -8.529 1.00 94.44 89 GLN A N 1
ATOM 707 C CA . GLN A 1 89 ? -4.207 -7.132 -8.778 1.00 94.44 89 GLN A CA 1
ATOM 708 C C . GLN A 1 89 ? -4.217 -8.023 -7.528 1.00 94.44 89 GLN A C 1
ATOM 710 O O . GLN A 1 89 ? -5.215 -8.687 -7.248 1.00 94.44 89 GLN A O 1
ATOM 715 N N . LEU A 1 90 ? -3.120 -8.047 -6.767 1.00 94.44 90 LEU A N 1
ATOM 716 C CA . LEU A 1 90 ? -3.047 -8.810 -5.524 1.00 94.44 90 LEU A CA 1
ATOM 717 C C . LEU A 1 90 ? -3.965 -8.214 -4.446 1.00 94.44 90 LEU A C 1
ATOM 719 O O . LEU A 1 90 ? -4.713 -8.958 -3.818 1.00 94.44 90 LEU A O 1
ATOM 723 N N . ALA A 1 91 ? -4.002 -6.886 -4.309 1.00 94.69 91 ALA A N 1
ATOM 724 C CA . ALA A 1 91 ? -4.901 -6.201 -3.382 1.00 94.69 91 ALA A CA 1
ATOM 725 C C . ALA A 1 91 ? -6.383 -6.480 -3.693 1.00 94.69 91 ALA A C 1
ATOM 727 O O . ALA A 1 91 ? -7.153 -6.744 -2.768 1.00 94.69 91 ALA A O 1
ATOM 728 N N . VAL A 1 92 ? -6.763 -6.502 -4.980 1.00 94.12 92 VAL A N 1
ATOM 729 C CA . VAL A 1 92 ? -8.113 -6.885 -5.444 1.00 94.12 92 VAL A CA 1
ATOM 730 C C . VAL A 1 92 ? -8.465 -8.311 -5.013 1.00 94.12 92 VAL A C 1
ATOM 732 O O . VAL A 1 92 ? -9.564 -8.588 -4.527 1.00 94.12 92 VAL A O 1
ATOM 735 N N . LYS A 1 93 ? -7.509 -9.240 -5.100 1.00 93.06 93 LYS A N 1
ATOM 736 C CA . LYS A 1 93 ? -7.699 -10.618 -4.618 1.00 93.06 93 LYS A CA 1
ATOM 737 C C . LYS A 1 93 ? -7.814 -10.711 -3.093 1.00 93.06 93 LYS A C 1
ATOM 739 O O . LYS A 1 93 ? -8.457 -11.634 -2.590 1.00 93.06 93 LYS A O 1
ATOM 744 N N . SER A 1 94 ? -7.283 -9.734 -2.362 1.00 92.25 94 SER A N 1
ATOM 745 C CA . SER A 1 94 ? -7.383 -9.613 -0.902 1.00 92.25 94 SER A CA 1
ATOM 746 C C . SER A 1 94 ? -8.684 -8.948 -0.405 1.00 92.25 94 SER A C 1
ATOM 748 O O . SER A 1 94 ? -8.805 -8.677 0.791 1.00 92.25 94 SER A O 1
ATOM 750 N N . HIS A 1 95 ? -9.703 -8.739 -1.254 1.00 90.19 95 HIS A N 1
ATOM 751 C CA . HIS A 1 95 ? -10.979 -8.062 -0.914 1.00 90.19 95 HIS A CA 1
ATOM 752 C C . HIS A 1 95 ? -11.758 -8.622 0.287 1.00 90.19 95 HIS A C 1
ATOM 754 O O . HIS A 1 95 ? -12.644 -7.961 0.826 1.00 90.19 95 HIS A O 1
ATOM 760 N N . ARG A 1 96 ? -11.452 -9.847 0.730 1.00 88.88 96 ARG A N 1
ATOM 761 C CA . ARG A 1 96 ? -12.057 -10.446 1.933 1.00 88.88 96 ARG A CA 1
ATOM 762 C C . ARG A 1 96 ? -11.488 -9.899 3.240 1.00 88.88 96 ARG A C 1
ATOM 764 O O . ARG A 1 96 ? -12.137 -10.014 4.277 1.00 88.88 96 ARG A O 1
ATOM 771 N N . VAL A 1 97 ? -10.266 -9.373 3.205 1.00 90.31 97 VAL A N 1
ATOM 772 C CA . VAL A 1 97 ? -9.524 -8.913 4.389 1.00 90.31 97 VAL A CA 1
ATOM 773 C C . VAL A 1 97 ? -9.113 -7.451 4.309 1.00 90.31 97 VAL A C 1
ATOM 775 O O . VAL A 1 97 ? -8.836 -6.868 5.352 1.00 90.31 97 VAL A O 1
ATOM 778 N N . VAL A 1 98 ? -9.105 -6.863 3.113 1.00 93.56 98 VAL A N 1
ATOM 779 C CA . VAL A 1 98 ? -8.746 -5.469 2.858 1.00 93.56 98 VAL A CA 1
ATOM 780 C C . VAL A 1 98 ? -9.959 -4.732 2.309 1.00 93.56 98 VAL A C 1
ATOM 782 O O . VAL A 1 98 ? -10.506 -5.154 1.295 1.00 93.56 98 VAL A O 1
ATOM 785 N N . ASP A 1 99 ? -10.326 -3.618 2.941 1.00 94.81 99 ASP A N 1
ATOM 786 C CA . ASP A 1 99 ? -11.417 -2.731 2.504 1.00 94.81 99 ASP A CA 1
ATOM 787 C C . ASP A 1 99 ? -10.869 -1.459 1.816 1.00 94.81 99 ASP A C 1
ATOM 789 O O . ASP A 1 99 ? -11.543 -0.825 1.004 1.00 94.81 99 ASP A O 1
ATOM 793 N N . ASN A 1 100 ? -9.621 -1.083 2.112 1.00 95.50 100 ASN A N 1
ATOM 794 C CA . ASN A 1 100 ? -8.994 0.143 1.621 1.00 95.50 100 ASN A CA 1
ATOM 795 C C . ASN A 1 100 ? -7.598 -0.146 1.078 1.00 95.50 100 ASN A C 1
ATOM 797 O O . ASN A 1 100 ? -6.814 -0.834 1.723 1.00 95.50 100 ASN A O 1
ATOM 801 N N . VAL A 1 101 ? -7.248 0.422 -0.072 1.00 95.75 101 VAL A N 1
ATOM 802 C CA . VAL A 1 101 ? -5.923 0.257 -0.676 1.00 95.75 101 VAL A CA 1
ATOM 803 C C . VAL A 1 101 ? -5.304 1.624 -0.901 1.00 95.75 101 VAL A C 1
ATOM 805 O O . VAL A 1 101 ? -5.864 2.463 -1.600 1.00 95.75 101 VAL A O 1
ATOM 808 N N . ILE A 1 102 ? -4.134 1.860 -0.319 1.00 95.00 102 ILE A N 1
ATOM 809 C CA . ILE A 1 102 ? -3.378 3.094 -0.510 1.00 95.00 102 ILE A CA 1
ATOM 810 C C . ILE A 1 102 ? -2.208 2.800 -1.443 1.00 95.00 102 ILE A C 1
ATOM 812 O O . ILE A 1 102 ? -1.270 2.096 -1.077 1.00 95.00 102 ILE A O 1
ATOM 816 N N . CYS A 1 103 ? -2.249 3.373 -2.640 1.00 95.50 103 CYS A N 1
ATOM 817 C CA . CYS A 1 103 ? -1.117 3.434 -3.550 1.00 95.50 103 CYS A CA 1
ATOM 818 C C . CYS A 1 103 ? -0.230 4.608 -3.140 1.00 95.50 103 CYS A C 1
ATOM 820 O O . CYS A 1 103 ? -0.600 5.773 -3.305 1.00 95.50 103 CYS A O 1
ATOM 822 N N . PHE A 1 104 ? 0.939 4.303 -2.595 1.00 93.38 104 PHE A N 1
ATOM 823 C CA . PHE A 1 104 ? 1.909 5.293 -2.178 1.00 93.38 104 PHE A CA 1
ATOM 824 C C . PHE A 1 104 ? 3.067 5.366 -3.187 1.00 93.38 104 PHE A C 1
ATOM 826 O O . PHE A 1 104 ? 3.992 4.548 -3.185 1.00 93.38 104 PHE A O 1
ATOM 833 N N . CYS A 1 105 ? 3.000 6.376 -4.056 1.00 92.06 105 CYS A N 1
ATOM 834 C CA . CYS A 1 105 ? 4.021 6.702 -5.048 1.00 92.06 105 CYS A CA 1
ATOM 835 C C . CYS A 1 105 ? 3.977 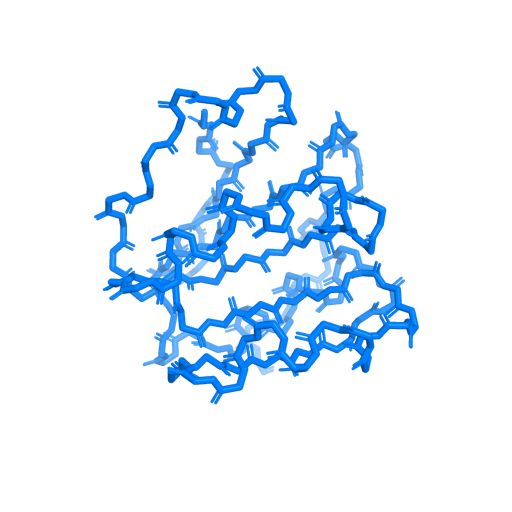8.184 -5.421 1.00 92.06 105 CYS A C 1
ATOM 837 O O . CYS A 1 105 ? 2.917 8.801 -5.404 1.00 92.06 105 CYS A O 1
ATOM 839 N N . ASP A 1 106 ? 5.114 8.747 -5.826 1.00 90.88 106 ASP A N 1
ATOM 840 C CA . ASP A 1 106 ? 5.155 10.123 -6.340 1.00 90.88 106 ASP A CA 1
ATOM 841 C C . ASP A 1 106 ? 4.707 10.217 -7.805 1.00 90.88 106 ASP A C 1
ATOM 843 O O . ASP A 1 106 ? 4.161 11.232 -8.235 1.00 90.88 106 ASP A O 1
ATOM 847 N N . ASP A 1 107 ? 4.891 9.135 -8.565 1.00 90.69 107 ASP A N 1
ATOM 848 C CA . ASP A 1 107 ? 4.469 9.037 -9.956 1.00 90.69 107 ASP A CA 1
ATOM 849 C C . ASP A 1 107 ? 3.144 8.274 -10.072 1.00 90.69 107 ASP A C 1
ATOM 851 O O . ASP A 1 107 ? 3.089 7.042 -10.014 1.00 90.69 107 ASP A O 1
ATOM 855 N N . LYS A 1 108 ? 2.060 9.033 -10.252 1.00 89.00 108 LYS A N 1
ATOM 856 C CA . LYS A 1 108 ? 0.705 8.498 -10.420 1.00 89.00 108 LYS A CA 1
ATOM 857 C C . LYS A 1 108 ? 0.543 7.680 -11.707 1.00 89.00 108 LYS A C 1
ATOM 859 O O . LYS A 1 108 ? -0.353 6.844 -11.762 1.00 89.00 108 LYS A O 1
ATOM 864 N N . SER A 1 109 ? 1.388 7.884 -12.723 1.00 89.88 109 SER A N 1
ATOM 865 C CA . SER A 1 109 ? 1.293 7.152 -13.996 1.00 89.88 109 SER A CA 1
ATOM 866 C C . SER A 1 109 ? 1.600 5.657 -13.860 1.00 89.88 109 SER A C 1
ATOM 868 O O . SER A 1 109 ? 1.181 4.865 -14.698 1.00 89.88 109 SER A O 1
ATOM 870 N N . LEU A 1 110 ? 2.270 5.260 -12.773 1.00 89.19 110 LEU A N 1
ATOM 871 C CA . LEU A 1 110 ? 2.532 3.861 -12.433 1.00 89.19 110 LEU A CA 1
ATOM 872 C C . LEU A 1 110 ? 1.274 3.110 -11.974 1.00 89.19 110 LEU A C 1
ATOM 874 O O . LEU A 1 110 ? 1.275 1.880 -11.935 1.00 89.19 110 LEU A O 1
ATOM 878 N N . ILE A 1 111 ? 0.226 3.835 -11.580 1.00 92.44 111 ILE A N 1
ATOM 879 C CA . ILE A 1 111 ? -1.020 3.256 -11.090 1.00 92.44 111 ILE A CA 1
ATOM 880 C C . ILE A 1 111 ? -1.938 3.006 -12.285 1.00 92.44 111 ILE A C 1
ATOM 882 O O . ILE A 1 111 ? -2.574 3.925 -12.800 1.00 92.44 111 ILE A O 1
ATOM 886 N N . ASP A 1 112 ? -2.022 1.745 -12.692 1.00 89.50 112 ASP A N 1
ATOM 887 C CA . ASP A 1 112 ? -2.836 1.309 -13.821 1.00 89.50 112 ASP A CA 1
ATOM 888 C C . ASP A 1 112 ? -3.862 0.254 -13.390 1.00 89.50 112 ASP A C 1
ATOM 890 O O . ASP A 1 112 ? -3.509 -0.770 -12.800 1.00 89.50 112 ASP A O 1
ATOM 894 N N . PHE A 1 113 ? -5.129 0.512 -13.721 1.00 89.19 113 PHE A N 1
ATOM 895 C CA . PHE A 1 113 ? -6.275 -0.349 -13.423 1.00 89.19 113 PHE A CA 1
ATOM 896 C C . PHE A 1 113 ? -6.803 -1.099 -14.661 1.00 89.19 113 PHE A C 1
ATOM 898 O O . PHE A 1 113 ? -7.777 -1.840 -14.561 1.00 89.19 113 PHE A O 1
ATOM 905 N N . SER A 1 114 ? -6.181 -0.926 -15.832 1.00 85.62 114 SER A N 1
ATOM 906 C CA . SER A 1 114 ? -6.718 -1.386 -17.125 1.00 85.62 114 SER A CA 1
ATOM 907 C C . SER A 1 114 ? -6.840 -2.908 -17.259 1.00 85.62 114 SER A C 1
ATOM 909 O O . SER A 1 114 ? -7.667 -3.388 -18.027 1.00 85.62 114 SER A O 1
ATOM 911 N N . ASN A 1 115 ? -6.023 -3.669 -16.524 1.00 78.31 115 ASN A N 1
ATOM 912 C CA . ASN A 1 115 ? -5.927 -5.132 -16.630 1.00 78.31 115 ASN A CA 1
ATOM 913 C C . ASN A 1 115 ? -6.418 -5.861 -15.373 1.00 78.31 115 ASN A C 1
ATOM 915 O O . ASN A 1 115 ? -5.968 -6.973 -15.090 1.00 78.31 115 ASN A O 1
ATOM 919 N N . ILE A 1 116 ? -7.296 -5.232 -14.591 1.00 84.75 116 ILE A N 1
ATOM 920 C CA . ILE A 1 116 ? -7.789 -5.842 -13.360 1.00 84.75 116 ILE A CA 1
ATOM 921 C C . ILE A 1 116 ? -8.813 -6.920 -13.678 1.00 84.75 11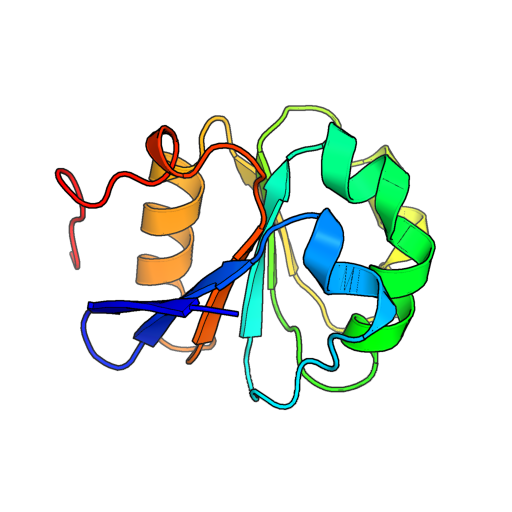6 ILE A C 1
ATOM 923 O O . ILE A 1 116 ? -9.800 -6.682 -14.370 1.00 84.75 116 ILE A O 1
ATOM 927 N N . SER A 1 117 ? -8.572 -8.104 -13.125 1.00 74.12 117 SER A N 1
ATOM 928 C CA . SER A 1 117 ? -9.527 -9.207 -13.118 1.00 74.12 117 SER A CA 1
ATOM 929 C C . SER A 1 117 ? -10.009 -9.441 -11.689 1.00 74.12 117 SER A C 1
ATOM 931 O O . SER A 1 117 ? -9.197 -9.600 -10.777 1.00 74.12 117 SER A O 1
ATOM 933 N N . GLU A 1 118 ? -11.325 -9.450 -11.493 1.00 66.62 118 GLU A N 1
ATOM 934 C CA . GLU A 1 118 ? -11.953 -9.775 -10.204 1.00 66.62 118 GLU A CA 1
ATOM 935 C C . GLU A 1 118 ? -12.096 -11.301 -9.986 1.00 66.62 118 GLU A C 1
ATOM 937 O O . GLU A 1 118 ? -12.568 -11.717 -8.928 1.00 66.62 118 GLU A O 1
ATOM 942 N N . GLU A 1 119 ? -11.681 -12.124 -10.966 1.00 56.78 119 GLU A N 1
ATOM 943 C CA . GLU A 1 119 ? -11.797 -13.597 -10.975 1.00 56.78 119 GLU A CA 1
ATOM 944 C C . GLU A 1 119 ? -10.615 -14.338 -10.311 1.00 56.78 119 GLU A C 1
ATOM 946 O O . GLU A 1 119 ? -9.428 -13.935 -10.457 1.00 56.78 119 GLU A O 1
#